Protein AF-A0A848CT21-F1 (afdb_monomer_lite)

Organism: Aneurinibacillus aneurinilyticus (NCBI:txid1391)

Radius of gyration: 20.11 Å; chains: 1; bounding box: 42×31×56 Å

Foldseek 3Di:
DPPPVVDDDDDDDDPPDPVNVVDPVPDFDWDWDQDPNDTDIGGDDDPQWDWDDDPQKIWIWGAPAVVWIFTWIQHNVRDIDTADTFHWPDWDDDPNWTKTKGFHDDDVDTDIWIWTWDDPPPDIHIDTDD

Secondary structure (DSSP, 8-state):
---GGG----PPPPTTSHHHHHHHTTPPPEEEEEETTEEEEEE-----EEEEEETTEEEEEE--GGG--EEEEE-TT--EEEEEES-EEEEEEETTEEEEEEEEEETTEEEEEEEEEEE-SS-EEEEE--

pLDDT: mean 85.35, std 12.76, range [40.06, 98.06]

Sequence (130 aa):
MPLWNDFIIAEIPNAGSSKWLQIINNSKQYCVEIKNEELVISRYHEKHSIQYEYLDLKIVGTDYGEWGGELKVIYADSTEILLKKCNVKSIFEYKGELYFLEGLEHMYLNTGCLYQLIYDGTNFSYRTCM

Structure (mmCIF, N/CA/C/O backbone):
data_AF-A0A848CT21-F1
#
_entry.id   AF-A0A848CT21-F1
#
loop_
_atom_site.group_PDB
_atom_site.id
_atom_site.type_symbol
_atom_site.label_atom_id
_atom_site.label_alt_id
_atom_site.label_comp_id
_atom_site.label_asym_id
_atom_site.label_entity_id
_atom_site.label_seq_id
_atom_site.pdbx_PDB_ins_code
_atom_site.Cartn_x
_atom_site.Cartn_y
_atom_site.Cartn_z
_atom_site.occupancy
_atom_site.B_iso_or_equiv
_atom_site.auth_seq_id
_atom_site.auth_comp_id
_atom_site.auth_asym_id
_atom_site.auth_atom_id
_atom_site.pdbx_PDB_model_num
ATOM 1 N N . MET A 1 1 ? -8.284 -5.403 -33.036 1.00 40.06 1 MET A N 1
ATOM 2 C CA . MET A 1 1 ? -6.905 -5.263 -33.559 1.00 40.06 1 MET A CA 1
ATOM 3 C C . MET A 1 1 ? -6.496 -3.794 -33.577 1.00 40.06 1 MET A C 1
ATOM 5 O O . MET A 1 1 ? -7.170 -3.027 -34.258 1.00 40.06 1 MET A O 1
ATOM 9 N N . PRO A 1 2 ? -5.444 -3.379 -32.853 1.00 44.66 2 PRO A N 1
ATOM 10 C CA . PRO A 1 2 ? -4.827 -2.079 -33.102 1.00 44.66 2 PRO A CA 1
ATOM 11 C C . PRO A 1 2 ? -4.297 -2.074 -34.539 1.00 44.66 2 PRO A C 1
ATOM 13 O O . PRO A 1 2 ? -3.680 -3.044 -34.987 1.00 44.66 2 PRO A O 1
ATOM 16 N N . LEU A 1 3 ? -4.624 -1.032 -35.297 1.00 46.34 3 LEU A N 1
ATOM 17 C CA . LEU A 1 3 ? -4.173 -0.903 -36.675 1.00 46.34 3 LEU A CA 1
ATOM 18 C C . LEU A 1 3 ? -2.675 -0.590 -36.642 1.00 46.34 3 LEU A C 1
ATOM 20 O O . LEU A 1 3 ? -2.236 0.294 -35.916 1.00 46.34 3 LEU A O 1
ATOM 24 N N . TRP A 1 4 ? -1.883 -1.275 -37.468 1.00 50.44 4 TRP A N 1
ATOM 25 C CA . TRP A 1 4 ? -0.436 -1.040 -37.613 1.00 50.44 4 TRP A CA 1
ATOM 26 C C . TRP A 1 4 ? -0.060 0.423 -37.930 1.00 50.44 4 TRP A C 1
ATOM 28 O O . TRP A 1 4 ? 1.098 0.798 -37.796 1.00 50.44 4 TRP A O 1
ATOM 38 N N . ASN A 1 5 ? -1.037 1.255 -38.300 1.00 59.06 5 ASN A N 1
ATOM 39 C CA . ASN A 1 5 ? -0.889 2.692 -38.526 1.00 59.06 5 ASN A CA 1
ATOM 40 C C . ASN A 1 5 ? -0.673 3.514 -37.241 1.00 59.06 5 ASN A C 1
ATOM 42 O O . ASN A 1 5 ? -0.327 4.688 -37.340 1.00 59.06 5 ASN A O 1
ATOM 46 N N . ASP A 1 6 ? -0.859 2.926 -36.056 1.00 62.44 6 ASP A N 1
ATOM 47 C CA . ASP A 1 6 ? -0.664 3.614 -34.771 1.00 62.44 6 ASP A CA 1
ATOM 48 C C . ASP A 1 6 ? 0.807 3.623 -34.305 1.00 62.44 6 ASP A C 1
ATOM 50 O O . ASP A 1 6 ? 1.147 4.283 -33.320 1.00 62.44 6 ASP A O 1
ATOM 54 N N . PHE A 1 7 ? 1.696 2.913 -35.011 1.00 69.25 7 PHE A N 1
ATOM 55 C CA . PHE A 1 7 ? 3.109 2.781 -34.662 1.00 69.25 7 PHE A CA 1
ATOM 56 C C . PHE A 1 7 ? 4.008 3.217 -35.820 1.00 69.25 7 PHE A C 1
ATOM 58 O O . PHE A 1 7 ? 3.763 2.896 -36.980 1.00 69.25 7 PHE A O 1
ATOM 65 N N . ILE A 1 8 ? 5.094 3.919 -35.494 1.00 70.88 8 ILE A N 1
ATOM 66 C CA . ILE A 1 8 ? 6.168 4.235 -36.440 1.00 70.88 8 ILE A CA 1
ATOM 67 C C . ILE A 1 8 ? 7.426 3.468 -36.051 1.00 70.88 8 ILE A C 1
ATOM 69 O O . ILE A 1 8 ? 7.736 3.316 -34.869 1.00 70.88 8 ILE A O 1
ATOM 73 N N . ILE A 1 9 ? 8.182 3.018 -37.048 1.00 74.38 9 ILE A N 1
ATOM 74 C CA . ILE A 1 9 ? 9.543 2.540 -36.819 1.00 74.38 9 ILE A CA 1
ATOM 75 C C . ILE A 1 9 ? 10.404 3.772 -36.536 1.00 74.38 9 ILE A C 1
ATOM 77 O O . ILE A 1 9 ? 10.471 4.687 -37.356 1.00 74.38 9 ILE A O 1
ATOM 81 N N . ALA A 1 10 ? 11.045 3.808 -35.372 1.00 74.38 10 ALA A N 1
ATOM 82 C CA . ALA A 1 10 ? 11.946 4.883 -34.979 1.00 74.38 10 ALA A CA 1
ATOM 83 C C . ALA A 1 10 ? 13.371 4.345 -34.806 1.00 74.38 10 ALA A C 1
ATOM 85 O O . ALA A 1 10 ? 13.572 3.252 -34.280 1.00 74.38 10 ALA A O 1
ATOM 86 N N . GLU A 1 11 ? 14.366 5.127 -35.226 1.00 80.69 11 GLU A N 1
ATOM 87 C CA . GLU A 1 11 ? 15.769 4.819 -34.947 1.00 80.69 11 GLU A CA 1
ATOM 88 C C . GLU A 1 11 ? 16.051 4.912 -33.444 1.00 80.69 11 GLU A C 1
ATOM 90 O O . GLU A 1 11 ? 15.710 5.909 -32.797 1.00 80.69 11 GLU A O 1
ATOM 95 N N . ILE A 1 12 ? 16.721 3.891 -32.904 1.00 79.94 12 ILE A N 1
ATOM 96 C CA . ILE A 1 12 ? 17.170 3.871 -31.510 1.00 79.94 12 ILE A CA 1
ATOM 97 C C . ILE A 1 12 ? 18.220 4.983 -31.333 1.00 79.94 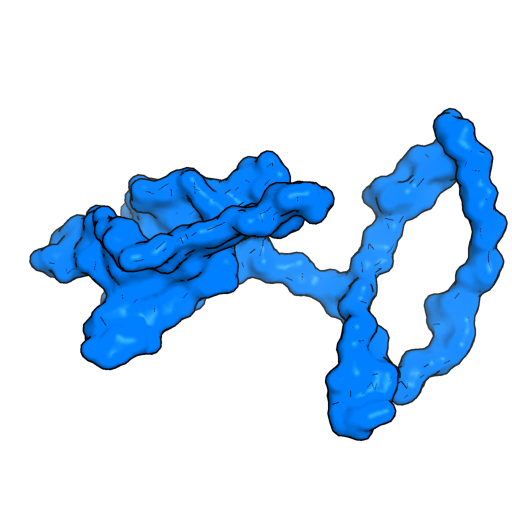12 ILE A C 1
ATOM 99 O O . ILE A 1 12 ? 19.238 4.971 -32.028 1.00 79.94 12 ILE A O 1
ATOM 103 N N . PRO A 1 13 ? 18.008 5.967 -30.439 1.00 82.50 13 PRO A N 1
ATOM 104 C CA . PRO A 1 13 ? 18.963 7.049 -30.248 1.00 82.50 13 PRO A CA 1
ATOM 105 C C . PRO A 1 13 ? 20.259 6.541 -29.604 1.00 82.50 13 PRO A C 1
ATOM 107 O O . PRO A 1 13 ? 20.235 5.678 -28.727 1.00 82.50 13 PRO A O 1
ATOM 110 N N . ASN A 1 14 ? 21.389 7.140 -29.987 1.00 84.69 14 ASN A N 1
ATOM 111 C CA . ASN A 1 14 ? 22.681 6.865 -29.355 1.00 84.69 14 ASN A CA 1
ATOM 112 C C . ASN A 1 14 ? 22.622 7.165 -27.850 1.00 84.69 14 ASN A C 1
ATOM 114 O O . ASN A 1 14 ? 22.129 8.228 -27.449 1.00 84.69 14 ASN A O 1
ATOM 118 N N . ALA A 1 15 ? 23.159 6.258 -27.031 1.00 81.88 15 ALA A N 1
ATOM 119 C CA . ALA A 1 15 ? 23.235 6.428 -25.582 1.00 81.88 15 ALA A CA 1
ATOM 120 C C . ALA A 1 15 ? 23.915 7.763 -25.215 1.00 81.88 15 ALA A C 1
ATOM 122 O O . ALA A 1 15 ? 24.920 8.143 -25.814 1.00 81.88 15 ALA A O 1
ATOM 123 N N . GLY A 1 16 ? 23.337 8.499 -24.262 1.00 80.19 16 GLY A N 1
ATOM 124 C CA . GLY A 1 16 ? 23.849 9.801 -23.814 1.00 80.19 16 GLY A CA 1
ATOM 125 C C . GLY A 1 16 ? 23.576 10.987 -24.750 1.00 80.19 16 GLY A C 1
ATOM 126 O O . GLY A 1 16 ? 23.915 12.117 -24.407 1.00 80.19 16 GLY A O 1
ATOM 127 N N . SER A 1 17 ? 22.953 10.779 -25.916 1.00 84.62 17 SER A N 1
ATOM 128 C CA . SER A 1 17 ? 22.582 11.888 -26.807 1.00 84.62 17 SER A CA 1
ATOM 129 C C . SER A 1 17 ? 21.416 12.720 -26.252 1.00 84.62 17 SER A C 1
ATOM 131 O O . SER A 1 17 ? 20.590 12.241 -25.476 1.00 84.62 17 SER A O 1
ATOM 133 N N . SER A 1 18 ? 21.278 13.967 -26.705 1.00 80.44 18 SER A N 1
ATOM 134 C CA . SER A 1 18 ? 20.123 14.813 -26.358 1.00 80.44 18 SER A CA 1
ATOM 135 C C . SER A 1 18 ? 18.783 14.174 -26.757 1.00 80.44 18 SER A C 1
ATOM 137 O O . SER A 1 18 ? 17.803 14.271 -26.022 1.00 80.44 18 SER A O 1
ATOM 139 N N . LYS A 1 19 ? 18.759 13.452 -27.885 1.00 77.38 19 LYS A N 1
ATOM 140 C CA . LYS A 1 19 ? 17.599 12.696 -28.379 1.00 77.38 19 LYS A CA 1
ATOM 141 C C . LYS A 1 19 ? 17.240 11.517 -27.461 1.00 77.38 19 LYS A C 1
ATOM 143 O O . LYS A 1 19 ? 16.062 11.242 -27.262 1.00 77.38 19 LYS A O 1
ATOM 148 N N . TRP A 1 20 ? 18.234 10.856 -26.863 1.00 73.44 20 TRP A N 1
ATOM 149 C CA . TRP A 1 20 ? 18.036 9.766 -25.896 1.00 73.44 20 TRP A CA 1
ATOM 150 C C . TRP A 1 20 ? 17.293 10.243 -24.640 1.00 73.44 20 TRP A C 1
ATOM 152 O O . TRP A 1 20 ? 16.298 9.634 -24.250 1.00 73.44 20 TRP A O 1
ATOM 162 N N . LEU A 1 21 ? 17.689 11.395 -24.086 1.00 66.12 21 LEU A N 1
ATOM 163 C CA . LEU A 1 21 ? 17.033 11.996 -22.916 1.00 66.12 21 LEU A CA 1
ATOM 164 C C . LEU A 1 21 ? 15.587 12.441 -23.195 1.00 66.12 21 LEU A C 1
ATOM 166 O O . LEU A 1 21 ? 14.733 12.349 -22.316 1.00 66.12 21 LEU A O 1
ATOM 170 N N . GLN A 1 22 ? 15.298 12.904 -24.414 1.00 67.44 22 GLN A N 1
ATOM 171 C CA . GLN A 1 22 ? 13.956 13.354 -24.801 1.00 67.44 22 GLN A CA 1
ATOM 172 C C . GLN A 1 22 ? 12.965 12.202 -25.017 1.00 67.44 22 GLN A C 1
ATOM 174 O O . GLN A 1 22 ? 11.772 12.382 -24.775 1.00 67.44 22 GLN A O 1
ATOM 179 N N . ILE A 1 23 ? 13.444 11.040 -25.478 1.00 65.25 23 ILE A N 1
ATOM 180 C CA . ILE A 1 23 ? 12.595 9.904 -25.870 1.00 65.25 23 ILE A CA 1
ATOM 181 C C . ILE A 1 23 ? 12.300 8.971 -24.689 1.00 65.25 23 ILE A C 1
ATOM 183 O O . ILE A 1 23 ? 11.160 8.538 -24.535 1.00 65.25 23 ILE A O 1
ATOM 187 N N . ILE A 1 24 ? 13.289 8.669 -23.842 1.00 58.47 24 ILE A N 1
ATOM 188 C CA . ILE A 1 24 ? 13.116 7.658 -22.783 1.00 58.47 24 ILE A CA 1
ATOM 189 C C . ILE A 1 24 ? 12.181 8.145 -21.669 1.00 58.47 24 ILE A C 1
ATOM 191 O O . ILE A 1 24 ? 11.317 7.389 -21.230 1.00 58.47 24 ILE A O 1
ATOM 195 N N . ASN A 1 25 ? 12.268 9.422 -21.287 1.00 53.09 25 ASN A N 1
ATOM 196 C CA . ASN A 1 25 ? 11.500 9.976 -20.164 1.00 53.09 25 ASN A CA 1
ATOM 197 C C . ASN A 1 25 ? 10.109 10.527 -20.533 1.00 53.09 25 ASN A C 1
ATOM 199 O O . ASN A 1 25 ? 9.399 10.995 -19.651 1.00 53.09 25 ASN A O 1
ATOM 203 N N . ASN A 1 26 ? 9.699 10.477 -21.806 1.00 55.59 26 ASN A N 1
ATOM 204 C CA . ASN A 1 26 ? 8.373 10.936 -22.267 1.00 55.59 26 ASN A CA 1
ATOM 205 C C . ASN A 1 26 ? 7.572 9.837 -22.983 1.00 55.59 26 ASN A C 1
ATOM 207 O O . ASN A 1 26 ? 6.616 10.124 -23.713 1.00 55.59 26 ASN A O 1
ATOM 211 N N . SER A 1 27 ? 7.971 8.575 -22.829 1.00 61.09 27 SER A N 1
ATOM 212 C CA . SER A 1 27 ? 7.281 7.473 -23.490 1.00 61.09 27 SER A CA 1
ATOM 213 C C . SER A 1 27 ? 5.876 7.287 -22.900 1.00 61.09 27 SER A C 1
ATOM 215 O O . SER A 1 27 ? 5.678 7.189 -21.690 1.00 61.09 27 SER A O 1
ATOM 217 N N . LYS A 1 28 ? 4.858 7.273 -23.771 1.00 68.31 28 LYS A N 1
ATOM 218 C CA . LYS A 1 28 ? 3.498 6.889 -23.377 1.00 68.31 28 LYS A CA 1
ATOM 219 C C . LYS A 1 28 ? 3.504 5.387 -23.106 1.00 68.31 28 LYS A C 1
ATOM 221 O O . LYS A 1 28 ? 3.824 4.615 -24.005 1.00 68.31 28 LYS A O 1
ATOM 226 N N . GLN A 1 29 ? 3.137 4.987 -21.894 1.00 72.69 29 GLN A N 1
ATOM 227 C CA . GLN A 1 29 ? 3.040 3.578 -21.524 1.00 72.69 29 GLN A CA 1
ATOM 228 C C . GLN A 1 29 ? 1.760 2.947 -22.104 1.00 72.69 29 GLN A C 1
ATOM 230 O O . GLN A 1 29 ? 0.702 3.585 -22.186 1.00 72.69 29 GLN A O 1
ATOM 235 N N . TYR A 1 30 ? 1.852 1.682 -22.508 1.00 78.31 30 TYR A N 1
ATOM 236 C CA . TYR A 1 30 ? 0.746 0.891 -23.044 1.00 78.31 30 TYR A CA 1
ATOM 237 C C . TYR A 1 30 ? 0.760 -0.516 -22.443 1.00 78.31 30 TYR A C 1
ATOM 239 O O . TYR A 1 30 ? 1.822 -1.074 -22.183 1.00 78.31 30 TYR A O 1
ATOM 247 N N . CYS A 1 31 ? -0.428 -1.072 -22.208 1.00 76.69 31 CYS A N 1
ATOM 248 C CA . CYS A 1 31 ? -0.613 -2.455 -21.783 1.00 76.69 31 CYS A CA 1
ATOM 249 C C . CYS A 1 31 ? -0.902 -3.322 -23.012 1.00 76.69 31 CYS A C 1
ATOM 251 O O . CYS A 1 31 ? -1.675 -2.912 -23.885 1.00 76.69 31 CYS A O 1
ATOM 253 N N . VAL A 1 32 ? -0.299 -4.509 -23.068 1.00 82.44 32 VAL A N 1
ATOM 254 C CA . VAL A 1 32 ? -0.522 -5.507 -24.117 1.00 82.44 32 VAL A CA 1
ATOM 255 C C . VAL A 1 32 ? -1.038 -6.782 -23.456 1.00 82.44 32 VAL A C 1
ATOM 257 O O . VAL A 1 32 ? -0.347 -7.375 -22.633 1.00 82.44 32 VAL A O 1
ATOM 260 N N . GLU A 1 33 ? -2.251 -7.198 -23.806 1.00 82.00 33 GLU A N 1
ATOM 261 C CA . GLU A 1 33 ? -2.940 -8.345 -23.204 1.00 82.00 33 GLU A CA 1
ATOM 262 C C . GLU A 1 33 ? -3.483 -9.277 -24.292 1.00 82.00 33 GLU A C 1
ATOM 264 O O . GLU A 1 33 ? -3.836 -8.824 -25.381 1.00 82.00 33 GLU A O 1
ATOM 269 N N . ILE A 1 34 ? -3.601 -10.573 -23.991 1.00 86.56 34 ILE A N 1
ATOM 270 C CA . ILE A 1 34 ? -4.370 -11.514 -24.815 1.00 86.56 34 ILE A CA 1
ATOM 271 C C . ILE A 1 34 ? -5.757 -11.658 -24.183 1.00 86.56 34 ILE A C 1
ATOM 273 O O . ILE A 1 34 ? -5.876 -12.142 -23.057 1.00 86.56 34 ILE A O 1
ATOM 277 N N . LYS A 1 35 ? -6.811 -11.245 -24.892 1.00 83.88 35 LYS A N 1
ATOM 278 C CA . LYS A 1 35 ? -8.212 -11.377 -24.460 1.00 83.88 35 LYS A CA 1
ATOM 279 C C . LYS A 1 35 ? -9.009 -12.069 -25.551 1.00 83.88 35 LYS A C 1
ATOM 281 O O . LYS A 1 35 ? -9.023 -11.592 -26.678 1.00 83.88 35 LYS A O 1
ATOM 286 N N . ASN A 1 36 ? -9.682 -13.169 -25.207 1.00 91.12 36 ASN A N 1
ATOM 287 C CA . ASN A 1 36 ? -10.433 -13.989 -26.167 1.00 91.12 36 ASN A CA 1
ATOM 288 C C . ASN A 1 36 ? -9.587 -14.352 -27.402 1.00 91.12 36 ASN A C 1
ATOM 290 O O . ASN A 1 36 ? -10.036 -14.181 -28.528 1.00 91.12 36 ASN A O 1
ATOM 294 N N . GLU A 1 37 ? -8.342 -14.784 -27.171 1.00 90.44 37 GLU A N 1
ATOM 295 C CA . GLU A 1 37 ? -7.361 -15.128 -28.217 1.00 90.44 37 GLU A CA 1
ATOM 296 C C . GLU A 1 37 ? -6.909 -13.957 -29.116 1.00 90.44 37 GLU A C 1
ATOM 298 O O . GLU A 1 37 ? -6.109 -14.152 -30.028 1.00 90.44 37 GLU A O 1
ATOM 303 N N . GLU A 1 38 ? -7.328 -12.720 -28.830 1.00 88.62 38 GLU A N 1
ATOM 304 C CA . GLU A 1 38 ? -6.898 -11.525 -29.557 1.00 88.62 38 GLU A CA 1
ATOM 305 C C . GLU A 1 38 ? -5.865 -10.703 -28.779 1.00 88.62 38 GLU A C 1
ATOM 307 O O . GLU A 1 38 ? -5.965 -10.528 -27.563 1.00 88.62 38 GLU A O 1
ATOM 312 N N . LEU A 1 39 ? -4.902 -10.121 -29.504 1.00 85.81 39 LEU A N 1
ATOM 313 C CA . LEU A 1 39 ? -3.974 -9.133 -28.955 1.00 85.81 39 LEU A CA 1
ATOM 314 C C . LEU A 1 39 ? -4.677 -7.776 -28.792 1.00 85.81 39 LEU A C 1
ATOM 316 O O . LEU A 1 39 ? -5.056 -7.128 -29.775 1.00 85.81 39 LEU A O 1
ATOM 320 N N . VAL A 1 40 ? -4.801 -7.321 -27.549 1.00 87.44 40 VAL A N 1
ATOM 321 C CA . VAL A 1 40 ? -5.387 -6.032 -27.179 1.00 87.44 40 VAL A CA 1
ATOM 322 C C . VAL A 1 40 ? -4.284 -5.111 -26.672 1.00 87.44 40 VAL A C 1
ATOM 324 O O . VAL A 1 40 ? -3.624 -5.410 -25.680 1.00 87.44 40 VAL A O 1
ATOM 327 N N . ILE A 1 41 ? -4.106 -3.969 -27.341 1.00 84.69 41 ILE A N 1
ATOM 328 C CA . ILE A 1 41 ? -3.235 -2.887 -26.874 1.00 84.69 41 ILE A CA 1
ATOM 329 C C . ILE A 1 41 ? -4.122 -1.774 -26.327 1.00 84.69 41 ILE A C 1
ATOM 331 O O . ILE A 1 41 ? -5.053 -1.327 -26.996 1.00 84.69 41 ILE A O 1
ATOM 335 N N . SER A 1 42 ? -3.838 -1.326 -25.111 1.00 82.31 42 SER A N 1
ATOM 336 C CA . SER A 1 42 ? -4.568 -0.245 -24.452 1.00 82.31 42 SER A CA 1
ATOM 337 C C . SER A 1 42 ? -3.604 0.741 -23.804 1.00 82.31 42 SER A C 1
ATOM 339 O O . SER A 1 42 ? -2.438 0.430 -23.557 1.00 82.31 42 SER A O 1
ATOM 341 N N . ARG A 1 43 ? -4.075 1.961 -23.538 1.00 77.81 43 ARG A N 1
ATOM 342 C CA . ARG A 1 43 ? -3.284 2.935 -22.785 1.00 77.81 43 ARG A CA 1
ATOM 343 C C . ARG A 1 43 ? -3.068 2.405 -21.372 1.00 77.81 43 ARG A C 1
ATOM 345 O O . ARG A 1 43 ? -4.035 2.043 -20.705 1.00 77.81 43 ARG A O 1
ATOM 352 N N . TYR A 1 44 ? -1.817 2.380 -20.923 1.00 75.06 44 TYR A N 1
ATOM 353 C CA . TYR A 1 44 ? -1.531 1.982 -19.555 1.00 75.06 44 TYR A CA 1
ATOM 354 C C . TYR A 1 44 ? -2.017 3.076 -18.607 1.00 75.06 44 TYR A C 1
ATOM 356 O O . TYR A 1 44 ? -1.730 4.262 -18.793 1.00 75.06 44 TYR A O 1
ATOM 364 N N . HIS A 1 45 ? -2.783 2.658 -17.609 1.00 68.00 45 HIS A N 1
ATOM 365 C CA . HIS A 1 45 ? -3.192 3.492 -16.497 1.00 68.00 45 HIS A CA 1
ATOM 366 C C . HIS A 1 45 ? -2.578 2.890 -15.249 1.00 68.00 45 HIS A C 1
ATOM 368 O O . HIS A 1 45 ? -3.023 1.847 -14.773 1.00 68.00 45 HIS A O 1
ATOM 374 N N . GLU A 1 46 ? -1.539 3.545 -14.753 1.00 67.31 46 GLU A N 1
ATOM 375 C CA . GLU A 1 46 ? -0.867 3.119 -13.541 1.00 67.31 46 GLU A CA 1
ATOM 376 C C . GLU A 1 46 ? -1.833 3.243 -12.361 1.00 67.31 46 GLU A C 1
ATOM 378 O O . GLU A 1 46 ? -2.357 4.321 -12.067 1.00 67.31 46 GLU A O 1
ATOM 383 N N . LYS A 1 47 ? -2.130 2.116 -11.714 1.00 67.69 47 LYS A N 1
ATOM 384 C CA . LYS A 1 47 ? -2.929 2.089 -10.490 1.00 67.69 47 LYS A CA 1
ATOM 385 C C . LYS A 1 47 ? -1.983 2.029 -9.305 1.00 67.69 47 LYS A C 1
ATOM 387 O O . LYS A 1 47 ? -1.682 0.956 -8.801 1.00 67.69 47 LYS A O 1
ATOM 392 N N . HIS A 1 48 ? -1.537 3.200 -8.867 1.00 80.50 48 HIS A N 1
ATOM 393 C CA . HIS A 1 48 ? -0.707 3.335 -7.670 1.00 80.50 48 HIS A CA 1
ATOM 394 C C . HIS A 1 48 ? -1.492 3.271 -6.370 1.00 80.50 48 HIS A C 1
ATOM 396 O O . HIS A 1 48 ? -0.881 3.348 -5.313 1.00 80.50 48 HIS A O 1
ATOM 402 N N . SER A 1 49 ? -2.822 3.218 -6.424 1.00 89.81 49 SER A N 1
ATOM 403 C CA . SER A 1 49 ? -3.656 3.195 -5.233 1.00 89.81 49 SER A CA 1
ATOM 404 C C . SER A 1 49 ? -4.769 2.165 -5.337 1.00 89.81 49 SER A C 1
ATOM 406 O O . SER A 1 49 ? -5.384 1.961 -6.388 1.00 89.81 49 SER A O 1
ATOM 408 N N . ILE A 1 50 ? -5.025 1.520 -4.208 1.00 91.88 50 ILE A N 1
ATOM 409 C CA . ILE A 1 50 ? -6.133 0.605 -3.981 1.00 91.88 50 ILE A CA 1
ATOM 410 C C . ILE A 1 50 ? -6.877 1.133 -2.765 1.00 91.88 50 ILE A C 1
ATOM 412 O O . ILE A 1 50 ? -6.264 1.477 -1.757 1.00 91.88 50 ILE A O 1
ATOM 416 N N . GLN A 1 51 ? -8.198 1.204 -2.867 1.00 94.31 51 GLN A N 1
ATOM 417 C CA . GLN A 1 51 ? -9.067 1.602 -1.770 1.00 94.31 51 GLN A CA 1
ATOM 418 C C . GLN A 1 51 ? -10.047 0.473 -1.482 1.00 94.31 51 GLN A C 1
ATOM 420 O O . GLN A 1 51 ? -10.642 -0.085 -2.405 1.00 94.31 51 GLN A O 1
ATOM 425 N N . TYR A 1 52 ? -10.210 0.172 -0.201 1.00 93.75 52 TYR A N 1
ATOM 426 C CA . TYR A 1 52 ? -11.184 -0.773 0.313 1.00 93.75 52 TYR A CA 1
ATOM 427 C C . TYR A 1 52 ? -12.075 -0.063 1.335 1.00 93.75 52 TYR A C 1
ATOM 429 O O . TYR A 1 52 ? -11.571 0.520 2.296 1.00 93.75 52 TYR A O 1
ATOM 437 N N . GLU A 1 53 ? -13.386 -0.077 1.103 1.00 93.81 53 GLU A N 1
ATOM 438 C CA . GLU A 1 53 ? -14.377 0.453 2.046 1.00 93.81 53 GLU A CA 1
ATOM 439 C C . GLU A 1 53 ? -14.659 -0.619 3.104 1.00 93.81 53 GLU A C 1
ATOM 441 O O . GLU A 1 53 ? -15.051 -1.735 2.764 1.00 93.81 53 GLU A O 1
ATOM 446 N N . TYR A 1 54 ? -14.449 -0.296 4.378 1.00 88.12 54 TYR A N 1
ATOM 447 C CA . TYR A 1 54 ? -14.684 -1.199 5.502 1.00 88.12 54 TYR A CA 1
ATOM 448 C C . TYR A 1 54 ? -15.473 -0.464 6.586 1.00 88.12 54 TYR A C 1
ATOM 450 O O . TYR A 1 54 ? -14.932 0.400 7.278 1.00 88.12 54 TYR A O 1
ATOM 458 N N . LEU A 1 55 ? -16.755 -0.811 6.741 1.00 88.12 55 LEU A N 1
ATOM 459 C CA . LEU A 1 55 ? -17.712 -0.043 7.551 1.00 88.12 55 LEU A CA 1
ATOM 460 C C . LEU A 1 55 ? -17.770 1.424 7.067 1.00 88.12 55 LEU A C 1
ATOM 462 O O . LEU A 1 55 ? -17.968 1.651 5.877 1.00 88.12 55 LEU A O 1
ATOM 466 N N . ASP A 1 56 ? -17.564 2.394 7.962 1.00 89.44 56 ASP A N 1
ATOM 467 C CA . ASP A 1 56 ? -17.482 3.832 7.649 1.00 89.44 56 ASP A CA 1
ATOM 468 C C . ASP A 1 56 ? -16.025 4.317 7.467 1.00 89.44 56 ASP A C 1
ATOM 470 O O . ASP A 1 56 ? -15.729 5.510 7.579 1.00 89.44 56 ASP A O 1
ATOM 474 N N . LEU A 1 57 ? -15.089 3.389 7.244 1.00 92.19 57 LEU A N 1
A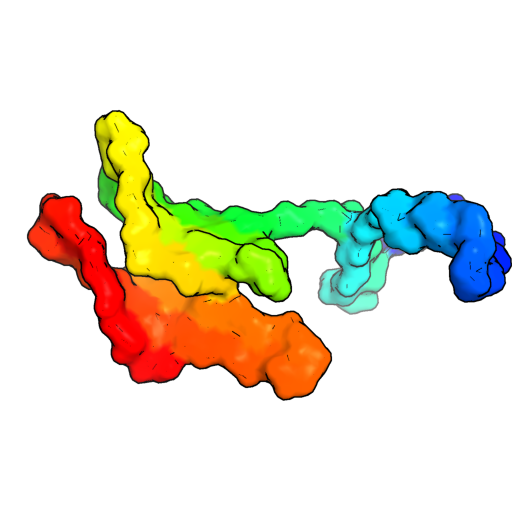TOM 475 C CA . LEU A 1 57 ? -13.650 3.641 7.154 1.00 92.19 57 LEU A CA 1
ATOM 476 C C . LEU A 1 57 ? -13.138 3.286 5.758 1.00 92.19 57 LEU A C 1
ATOM 478 O O . LEU A 1 57 ? -13.620 2.354 5.114 1.00 92.19 57 LEU A O 1
ATOM 482 N N . LYS A 1 58 ? -12.092 3.985 5.314 1.00 95.75 58 LYS A N 1
ATOM 483 C CA . LYS A 1 58 ? -11.388 3.677 4.064 1.00 95.75 58 LYS A CA 1
ATOM 484 C C . LYS A 1 58 ? -10.001 3.169 4.358 1.00 95.75 58 LYS A C 1
ATOM 486 O O . LYS A 1 58 ? -9.232 3.823 5.053 1.00 95.75 58 LYS A O 1
ATOM 491 N N . ILE A 1 59 ? -9.648 2.048 3.757 1.00 96.75 59 ILE A N 1
ATOM 492 C CA . ILE A 1 59 ? -8.307 1.487 3.839 1.00 96.75 59 ILE A CA 1
ATOM 493 C C . ILE A 1 59 ? -7.662 1.710 2.484 1.00 96.75 59 ILE A C 1
ATOM 495 O O . ILE A 1 59 ? -8.141 1.212 1.467 1.00 96.75 59 ILE A O 1
ATOM 499 N N . VAL A 1 60 ? -6.609 2.519 2.468 1.00 97.31 60 VAL A N 1
ATOM 500 C CA . VAL A 1 60 ? -5.942 2.961 1.248 1.00 97.31 60 VAL A CA 1
ATOM 501 C C . VAL A 1 60 ? -4.530 2.404 1.241 1.00 97.31 60 VAL A C 1
ATOM 503 O O . VAL A 1 60 ? -3.734 2.688 2.132 1.00 97.31 60 VAL A O 1
ATOM 506 N N . GLY A 1 61 ? -4.234 1.597 0.232 1.00 97.00 61 GLY A N 1
ATOM 507 C CA . GLY A 1 61 ? -2.900 1.104 -0.064 1.00 97.00 61 GLY A CA 1
ATOM 508 C C . GLY A 1 61 ? -2.322 1.829 -1.269 1.00 97.00 61 GLY A C 1
ATOM 509 O O . GLY A 1 61 ? -3.050 2.073 -2.231 1.00 97.00 61 GLY A O 1
ATOM 510 N N . THR A 1 62 ? -1.032 2.151 -1.237 1.00 96.38 62 THR A N 1
ATOM 511 C CA . THR A 1 62 ? -0.297 2.660 -2.396 1.00 96.38 62 THR A CA 1
ATOM 512 C C . THR A 1 62 ? 0.915 1.808 -2.746 1.00 96.38 62 THR A C 1
ATOM 514 O O . THR A 1 62 ? 1.456 1.085 -1.907 1.00 96.38 62 THR A O 1
ATOM 517 N N . ASP A 1 63 ? 1.323 1.886 -4.008 1.00 93.69 63 ASP A N 1
ATOM 518 C CA . ASP A 1 63 ? 2.462 1.162 -4.566 1.00 93.69 63 ASP A CA 1
ATOM 519 C C . ASP A 1 63 ? 3.198 2.049 -5.576 1.00 93.69 63 ASP A C 1
ATOM 521 O O . ASP A 1 63 ? 2.709 2.298 -6.683 1.00 93.69 63 ASP A O 1
ATOM 525 N N . TYR A 1 64 ? 4.375 2.534 -5.183 1.00 90.62 64 TYR A N 1
ATOM 526 C CA . TYR A 1 64 ? 5.294 3.292 -6.034 1.00 90.62 64 TYR A CA 1
ATOM 527 C C . TYR A 1 64 ? 6.574 2.495 -6.330 1.00 90.62 64 TYR A C 1
ATOM 529 O O . TYR A 1 64 ? 7.616 3.074 -6.650 1.00 90.62 64 TYR A O 1
ATOM 537 N N . GLY A 1 65 ? 6.521 1.160 -6.232 1.00 86.62 65 GLY A N 1
ATOM 538 C CA . GLY A 1 65 ? 7.635 0.280 -6.579 1.00 86.62 65 GLY A CA 1
ATOM 539 C C . GLY A 1 65 ? 8.880 0.552 -5.733 1.00 86.62 65 GLY A C 1
ATOM 540 O O . GLY A 1 65 ? 8.841 0.480 -4.505 1.00 86.62 65 GLY A O 1
ATOM 541 N N . GLU A 1 66 ? 10.006 0.863 -6.376 1.00 85.44 66 GLU A N 1
ATOM 542 C CA . GLU A 1 66 ? 11.275 1.145 -5.683 1.00 85.44 66 GLU A CA 1
ATOM 543 C C . GLU A 1 66 ? 11.215 2.368 -4.754 1.00 85.44 66 GLU A C 1
ATOM 545 O O . GLU A 1 66 ? 12.032 2.501 -3.844 1.00 85.44 66 GLU A O 1
ATOM 550 N N . TRP A 1 67 ? 10.226 3.243 -4.945 1.00 87.62 67 TRP A N 1
ATOM 551 C CA . TRP A 1 67 ? 10.017 4.436 -4.123 1.00 87.62 67 TRP A CA 1
ATOM 552 C C . TRP A 1 67 ? 9.140 4.164 -2.892 1.00 87.62 67 TRP A C 1
ATOM 554 O O . TRP A 1 67 ? 8.913 5.062 -2.078 1.00 87.62 67 TRP A O 1
ATOM 564 N N . GLY A 1 68 ? 8.697 2.914 -2.725 1.00 89.31 68 GLY A N 1
ATOM 565 C CA . GLY A 1 68 ? 7.887 2.452 -1.609 1.00 89.31 68 GLY A CA 1
ATOM 566 C C . GLY A 1 68 ? 6.408 2.782 -1.770 1.00 89.31 68 GLY A C 1
ATOM 567 O O . GLY A 1 68 ? 5.912 3.047 -2.855 1.00 89.31 68 GLY A O 1
ATOM 568 N N . GLY A 1 69 ? 5.686 2.752 -0.664 1.00 94.19 69 GLY A N 1
ATOM 569 C CA . GLY A 1 69 ? 4.247 2.956 -0.631 1.00 94.19 69 GLY A CA 1
ATOM 570 C C . GLY A 1 69 ? 3.777 3.020 0.809 1.00 94.19 69 GLY A C 1
ATOM 571 O O . GLY A 1 69 ? 4.580 2.979 1.751 1.00 94.19 69 GLY A O 1
ATOM 572 N N . GLU A 1 70 ? 2.472 3.099 0.989 1.00 97.38 70 GLU A N 1
ATOM 573 C CA . GLU A 1 70 ? 1.860 3.160 2.304 1.00 97.38 70 GLU A CA 1
ATOM 574 C C . GLU A 1 70 ? 0.526 2.432 2.355 1.00 97.38 70 GLU A C 1
ATOM 576 O O . GLU A 1 70 ? -0.268 2.478 1.420 1.00 97.38 70 GLU A O 1
ATOM 581 N N . LEU A 1 71 ? 0.272 1.801 3.497 1.00 97.81 71 LEU A N 1
ATOM 582 C CA . LEU A 1 71 ? -1.050 1.389 3.928 1.00 97.81 71 LEU A CA 1
ATOM 583 C C . LEU A 1 71 ? -1.532 2.368 4.996 1.00 97.81 71 LEU A C 1
ATOM 585 O O . LEU A 1 71 ? -0.900 2.501 6.050 1.00 97.81 71 LEU A O 1
ATOM 589 N N . LYS A 1 72 ? -2.666 3.017 4.745 1.00 97.50 72 LYS A N 1
ATOM 590 C CA . LYS A 1 72 ? -3.299 3.957 5.667 1.00 97.50 72 LYS A CA 1
ATOM 591 C C . LYS A 1 72 ? -4.785 3.684 5.837 1.00 97.50 72 LYS A C 1
ATOM 593 O O . LYS A 1 72 ? -5.422 3.074 4.980 1.00 97.50 72 LYS A O 1
ATOM 598 N N . VAL A 1 73 ? -5.328 4.175 6.941 1.00 96.62 73 VAL A N 1
ATOM 599 C CA . VAL A 1 73 ? -6.761 4.176 7.233 1.00 96.62 73 VAL A CA 1
ATOM 600 C C . VAL A 1 73 ? -7.232 5.616 7.298 1.00 96.62 73 VAL A C 1
ATOM 602 O O . VAL A 1 73 ? -6.593 6.443 7.942 1.00 96.62 73 VAL A O 1
ATOM 605 N N . ILE A 1 74 ? -8.343 5.905 6.635 1.00 95.81 74 ILE A N 1
ATOM 606 C CA . ILE A 1 74 ? -9.026 7.191 6.672 1.00 95.81 74 ILE A CA 1
ATOM 607 C C . ILE A 1 74 ? -10.354 6.973 7.390 1.00 95.81 74 ILE A C 1
ATOM 609 O O . ILE A 1 74 ? -11.183 6.171 6.953 1.00 95.81 74 ILE A O 1
ATOM 613 N N . TYR A 1 75 ? -10.533 7.671 8.504 1.00 92.62 75 TYR A N 1
ATOM 614 C CA . TYR A 1 75 ? -11.741 7.626 9.316 1.00 92.62 75 TYR A CA 1
ATOM 615 C C . TYR A 1 75 ? -12.824 8.545 8.739 1.00 92.62 75 TYR A C 1
ATOM 617 O O . TYR A 1 75 ? -12.555 9.400 7.893 1.00 92.62 75 TYR A O 1
ATOM 625 N N . ALA A 1 76 ? -14.065 8.384 9.203 1.00 90.62 76 ALA A N 1
ATOM 626 C CA . ALA A 1 76 ? -15.208 9.169 8.731 1.00 90.62 76 ALA A CA 1
ATOM 627 C C . ALA A 1 76 ? -15.034 10.691 8.930 1.00 90.62 76 ALA A C 1
ATOM 629 O O . ALA A 1 76 ? -15.545 11.486 8.143 1.00 90.62 76 ALA A O 1
ATOM 630 N N . ASP A 1 77 ? -14.276 11.105 9.948 1.00 92.81 77 ASP A N 1
ATOM 631 C CA . ASP A 1 77 ? -13.911 12.502 10.224 1.00 92.81 77 ASP A CA 1
ATOM 632 C C . ASP A 1 77 ? -12.726 13.007 9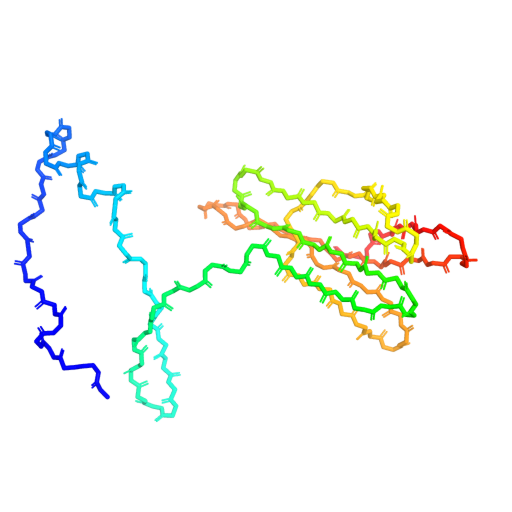.374 1.00 92.81 77 ASP A C 1
ATOM 634 O O . ASP A 1 77 ? -12.244 14.118 9.576 1.00 92.81 77 ASP A O 1
ATOM 638 N N . SER A 1 78 ? -12.282 12.212 8.395 1.00 92.44 78 SER A N 1
ATOM 639 C CA . SER A 1 78 ? -11.100 12.439 7.552 1.00 92.44 78 SER A CA 1
ATOM 640 C C . SER A 1 78 ? -9.754 12.354 8.278 1.00 92.44 78 SER A C 1
ATOM 642 O O . SER A 1 78 ? -8.731 12.703 7.690 1.00 92.44 78 SER A O 1
ATOM 644 N N . THR A 1 79 ? -9.713 11.863 9.520 1.00 94.00 79 THR A N 1
ATOM 645 C CA . THR A 1 79 ? -8.447 11.545 10.189 1.00 94.00 79 THR A CA 1
ATOM 646 C C . THR A 1 79 ? -7.730 10.431 9.424 1.00 94.00 79 THR A C 1
ATOM 648 O O . THR A 1 79 ? -8.311 9.378 9.165 1.00 94.00 79 THR A O 1
ATOM 651 N N . GLU A 1 80 ? -6.457 10.645 9.076 1.00 95.81 80 GLU A N 1
ATOM 652 C CA . GLU A 1 80 ? -5.615 9.644 8.413 1.00 95.81 80 GLU A CA 1
ATOM 653 C C . GLU A 1 80 ? -4.603 9.040 9.393 1.00 95.81 80 GLU A C 1
ATOM 655 O O . GLU A 1 80 ? -3.854 9.759 10.056 1.00 95.81 80 GLU A O 1
ATOM 660 N N . ILE A 1 81 ? -4.542 7.709 9.448 1.00 95.94 81 ILE A N 1
ATOM 661 C CA . ILE A 1 81 ? -3.561 6.963 10.240 1.00 95.94 81 ILE A CA 1
ATOM 662 C C . ILE A 1 81 ? -2.735 6.076 9.312 1.00 95.94 81 ILE A C 1
ATOM 664 O O . ILE A 1 81 ? -3.260 5.173 8.660 1.00 95.94 81 ILE A O 1
ATOM 668 N N . LEU A 1 82 ? -1.421 6.309 9.282 1.00 97.12 82 LEU A N 1
ATOM 669 C CA . LEU A 1 82 ? -0.463 5.433 8.612 1.00 97.12 82 LEU A CA 1
ATOM 670 C C . LEU A 1 82 ? -0.280 4.150 9.432 1.00 97.12 82 LEU A C 1
ATOM 672 O O . LEU A 1 82 ? 0.172 4.206 10.574 1.00 97.12 82 LEU A O 1
ATOM 676 N N . LEU A 1 83 ? -0.567 2.995 8.833 1.00 96.56 83 LEU A N 1
ATOM 677 C CA . LEU A 1 83 ? -0.342 1.694 9.465 1.00 96.56 83 LEU A CA 1
ATOM 678 C C . LEU A 1 83 ? 1.054 1.155 9.160 1.00 96.56 83 LEU A C 1
ATOM 680 O O . LEU A 1 83 ? 1.751 0.669 10.051 1.00 96.56 83 LEU A O 1
ATOM 684 N N . LYS A 1 84 ? 1.474 1.221 7.893 1.00 96.88 84 LYS A N 1
ATOM 685 C CA . LYS A 1 84 ? 2.744 0.637 7.449 1.00 96.88 84 LYS A CA 1
ATOM 686 C C . LYS A 1 84 ? 3.249 1.308 6.178 1.00 96.88 84 LYS A C 1
ATOM 688 O O . LYS A 1 84 ? 2.468 1.624 5.288 1.00 96.88 84 LYS A O 1
ATOM 693 N N . LYS A 1 85 ? 4.569 1.489 6.083 1.00 96.81 85 LYS A N 1
ATOM 694 C CA . LYS A 1 85 ? 5.244 1.833 4.824 1.00 96.81 85 LYS A CA 1
ATOM 695 C C . LYS A 1 85 ? 5.558 0.545 4.066 1.00 96.81 85 LYS A C 1
ATOM 697 O O . LYS A 1 85 ? 6.348 -0.265 4.553 1.00 96.81 85 LYS A O 1
ATOM 702 N N . CYS A 1 86 ? 4.903 0.341 2.931 1.00 94.88 86 CYS A N 1
ATOM 703 C CA . CYS A 1 86 ? 5.014 -0.846 2.084 1.00 94.88 86 CYS A CA 1
ATOM 704 C C . CYS A 1 86 ? 4.298 -0.630 0.747 1.00 94.88 86 CYS A C 1
ATOM 706 O O . CYS A 1 86 ? 3.333 0.124 0.685 1.00 94.88 86 CYS A O 1
ATOM 708 N N . ASN A 1 87 ? 4.705 -1.360 -0.289 1.00 95.25 87 ASN A N 1
ATOM 709 C CA . ASN A 1 87 ? 3.962 -1.431 -1.548 1.00 95.25 87 ASN A CA 1
ATOM 710 C C . ASN A 1 87 ? 2.768 -2.372 -1.402 1.00 95.25 87 ASN A C 1
ATOM 712 O O . ASN A 1 87 ? 2.945 -3.592 -1.359 1.00 95.25 87 ASN A O 1
ATOM 716 N N . VAL A 1 88 ? 1.564 -1.814 -1.317 1.00 96.12 88 VAL A N 1
ATOM 717 C CA . VAL A 1 88 ? 0.334 -2.595 -1.152 1.00 96.12 88 VAL A CA 1
ATOM 718 C C . VAL A 1 88 ? -0.152 -3.088 -2.512 1.00 96.12 88 VAL A C 1
ATOM 720 O O . VAL A 1 88 ? -0.614 -2.310 -3.341 1.00 96.12 88 VAL A O 1
ATOM 723 N N . LYS A 1 89 ? -0.084 -4.402 -2.728 1.00 92.81 89 LYS A N 1
ATOM 724 C CA . LYS A 1 89 ? -0.491 -5.065 -3.976 1.00 92.81 89 LYS A CA 1
ATOM 725 C C . LYS A 1 89 ? -1.977 -5.403 -4.014 1.00 92.81 89 LYS A C 1
ATOM 727 O O . LYS A 1 89 ? -2.566 -5.468 -5.089 1.00 92.81 89 LYS A O 1
ATOM 732 N N . SER A 1 90 ? -2.585 -5.662 -2.857 1.00 93.56 90 SER A N 1
ATOM 733 C CA . SER A 1 90 ? -4.011 -5.978 -2.749 1.00 93.56 90 SER A CA 1
ATOM 734 C C . SER A 1 90 ? -4.521 -5.780 -1.324 1.00 93.56 90 SER A C 1
ATOM 736 O O . SER A 1 90 ? -3.757 -5.934 -0.374 1.00 93.56 90 SER A O 1
ATOM 738 N N . ILE A 1 91 ? -5.814 -5.484 -1.193 1.00 95.62 91 ILE A N 1
ATOM 739 C CA . ILE A 1 91 ? -6.577 -5.478 0.060 1.00 95.62 91 ILE A CA 1
ATOM 740 C C . ILE A 1 91 ? -7.857 -6.270 -0.216 1.00 95.62 91 ILE A C 1
ATOM 742 O O . ILE A 1 91 ? -8.529 -6.003 -1.216 1.00 95.62 91 ILE A O 1
ATOM 746 N N . PHE A 1 92 ? -8.173 -7.262 0.613 1.00 93.69 92 PHE A N 1
ATOM 747 C CA . PHE A 1 92 ? -9.299 -8.163 0.370 1.00 93.69 92 PHE A CA 1
ATOM 748 C C . PHE A 1 92 ? -9.816 -8.815 1.652 1.00 93.69 92 PHE A C 1
ATOM 750 O O . PHE A 1 92 ? -9.078 -8.989 2.621 1.00 93.69 92 PHE A O 1
ATOM 757 N N . GLU A 1 93 ? -11.077 -9.239 1.627 1.00 93.00 93 GLU A N 1
ATOM 758 C CA . GLU A 1 93 ? -11.666 -10.068 2.676 1.00 93.00 93 GLU A CA 1
ATOM 759 C C . GLU A 1 93 ? -11.600 -11.555 2.323 1.00 93.00 93 GLU A C 1
ATOM 761 O O . GLU A 1 93 ? -11.853 -11.970 1.189 1.00 93.00 93 GLU A O 1
ATOM 766 N N . TYR A 1 94 ? -11.304 -12.380 3.323 1.00 89.88 94 TYR A N 1
ATOM 767 C CA . TYR A 1 94 ? -11.368 -13.830 3.221 1.00 89.88 94 TYR A CA 1
ATOM 768 C C . TYR A 1 94 ? -11.916 -14.421 4.516 1.00 89.88 94 TYR A C 1
ATOM 770 O O . TYR A 1 94 ? -11.367 -14.217 5.593 1.00 89.88 94 TYR A O 1
ATOM 778 N N . LYS A 1 95 ? -13.017 -15.176 4.409 1.00 93.12 95 LYS A N 1
ATOM 779 C CA . LYS A 1 95 ? -13.724 -15.783 5.555 1.00 93.12 95 LYS A CA 1
ATOM 780 C C . LYS A 1 95 ? -14.120 -14.774 6.648 1.00 93.12 95 LYS A C 1
ATOM 782 O O . LYS A 1 95 ? -14.115 -15.118 7.824 1.00 93.12 95 LYS A O 1
ATOM 787 N N . GLY A 1 96 ? -14.493 -13.558 6.244 1.00 90.44 96 GLY A N 1
ATOM 788 C CA . GLY A 1 96 ? -14.917 -12.486 7.152 1.00 90.44 96 GLY A CA 1
ATOM 789 C C . GLY A 1 96 ? -13.770 -11.729 7.822 1.00 90.44 96 GLY A C 1
ATOM 790 O O . GLY A 1 96 ? -14.025 -10.834 8.616 1.00 90.44 96 GLY A O 1
ATOM 791 N N . GLU A 1 97 ? -12.524 -12.065 7.495 1.00 93.88 97 GLU A N 1
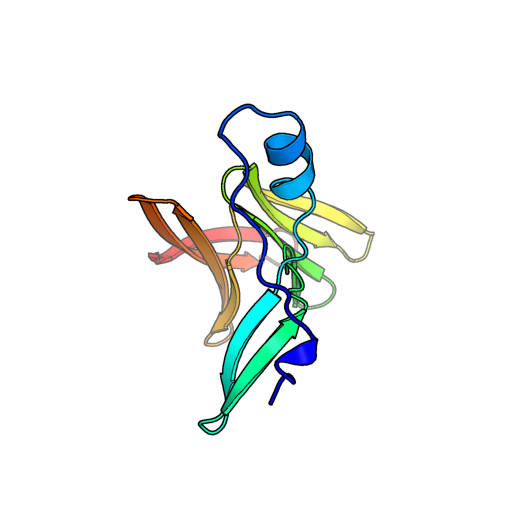ATOM 792 C CA . GLU A 1 97 ? -11.333 -11.390 8.000 1.00 93.88 97 GLU A CA 1
ATOM 793 C C . GLU A 1 97 ? -10.696 -10.561 6.885 1.00 93.88 97 GLU A C 1
ATOM 795 O O . GLU A 1 97 ? -10.711 -10.958 5.716 1.00 93.88 97 GLU A O 1
ATOM 800 N N . LEU A 1 98 ? -10.120 -9.417 7.247 1.00 95.56 98 LEU A N 1
ATOM 801 C CA . LEU A 1 98 ? -9.517 -8.493 6.297 1.00 95.56 98 LEU A CA 1
ATOM 802 C C . LEU A 1 98 ? -8.007 -8.729 6.168 1.00 95.56 98 LEU A C 1
ATOM 804 O O . LEU A 1 98 ? -7.301 -8.894 7.163 1.00 95.56 98 LEU A O 1
ATOM 808 N N . TYR A 1 99 ? -7.498 -8.684 4.940 1.00 96.06 99 TYR A N 1
ATOM 809 C CA . TYR A 1 99 ? -6.094 -8.916 4.621 1.00 96.06 99 TYR A CA 1
ATOM 810 C C . TYR A 1 99 ? -5.542 -7.870 3.658 1.00 96.06 99 TYR A C 1
ATOM 812 O O . TYR A 1 99 ? -6.277 -7.280 2.864 1.00 96.06 99 TYR A O 1
ATOM 820 N N . PHE A 1 100 ? -4.221 -7.693 3.684 1.00 96.62 100 PHE A N 1
ATOM 821 C CA . PHE A 1 100 ? -3.495 -7.026 2.609 1.00 96.62 100 PHE A CA 1
ATOM 822 C C . PHE A 1 100 ? -2.230 -7.794 2.232 1.00 96.62 100 PHE A C 1
ATOM 824 O O . PHE A 1 100 ? -1.604 -8.457 3.063 1.00 96.62 100 PHE A O 1
ATOM 831 N N . LEU A 1 101 ? -1.865 -7.692 0.957 1.00 96.00 101 LEU A N 1
ATOM 832 C CA . LEU A 1 101 ? -0.639 -8.248 0.403 1.00 96.00 101 LEU A CA 1
ATOM 833 C C . LEU A 1 101 ? 0.344 -7.109 0.149 1.00 96.00 101 LEU A C 1
ATOM 835 O O . LEU A 1 101 ? 0.005 -6.161 -0.564 1.00 96.00 101 LEU A O 1
ATOM 839 N N . GLU A 1 102 ? 1.556 -7.214 0.686 1.00 94.88 102 GLU A N 1
ATOM 840 C CA . GLU A 1 102 ? 2.672 -6.376 0.250 1.00 94.88 102 GLU A CA 1
ATOM 841 C C . GLU A 1 102 ? 3.556 -7.125 -0.744 1.00 94.88 102 GLU A C 1
ATOM 843 O O . GLU A 1 102 ? 3.677 -8.350 -0.679 1.00 94.88 102 GLU A O 1
ATOM 848 N N . GLY A 1 103 ? 4.213 -6.391 -1.640 1.00 92.31 103 GLY A N 1
ATOM 849 C CA . GLY A 1 103 ? 5.197 -7.000 -2.522 1.00 92.31 103 GLY A CA 1
ATOM 850 C C . GLY A 1 103 ? 6.099 -6.006 -3.233 1.00 92.31 103 GLY A C 1
ATOM 851 O O . GLY A 1 103 ? 5.709 -4.881 -3.529 1.00 92.31 103 GLY A O 1
ATOM 852 N N . LEU A 1 104 ? 7.308 -6.445 -3.552 1.00 89.69 104 LEU A N 1
ATOM 853 C CA . LEU A 1 104 ? 8.223 -5.746 -4.441 1.00 89.69 104 LEU A CA 1
ATOM 854 C C . LEU A 1 104 ? 8.833 -6.767 -5.395 1.00 89.69 104 LEU A C 1
ATOM 856 O O . LEU A 1 104 ? 9.438 -7.750 -4.964 1.00 89.69 104 LEU A O 1
ATOM 860 N N . GLU A 1 105 ? 8.659 -6.505 -6.685 1.00 80.94 105 GLU A N 1
ATOM 861 C CA . GLU A 1 105 ? 9.300 -7.250 -7.758 1.00 80.94 105 GLU A CA 1
ATOM 862 C C . GLU A 1 105 ? 10.204 -6.285 -8.522 1.00 80.94 105 GLU A C 1
ATOM 864 O O . GLU A 1 105 ? 9.726 -5.374 -9.199 1.00 80.94 105 GLU A O 1
ATOM 869 N N . HIS A 1 106 ? 11.516 -6.441 -8.352 1.00 79.62 106 HIS A N 1
ATOM 870 C CA . HIS A 1 106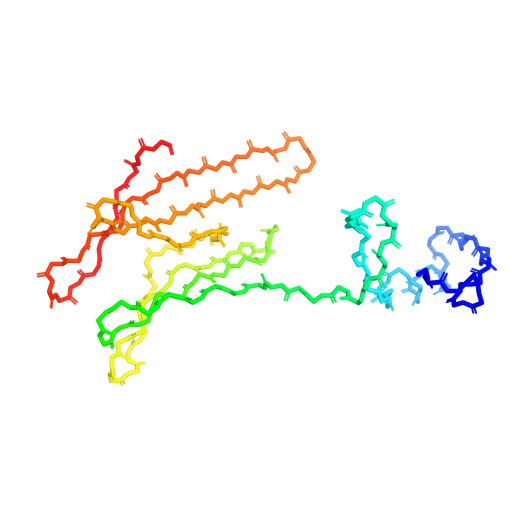 ? 12.509 -5.636 -9.050 1.00 79.62 106 HIS A CA 1
ATOM 871 C C . HIS A 1 106 ? 13.783 -6.443 -9.326 1.00 79.62 106 HIS A C 1
ATOM 873 O O . HIS A 1 106 ? 14.518 -6.829 -8.414 1.00 79.62 106 HIS A O 1
ATOM 879 N N . MET A 1 107 ? 14.062 -6.676 -10.611 1.00 82.50 107 MET A N 1
ATOM 880 C CA . MET A 1 107 ? 15.182 -7.492 -11.095 1.00 82.50 107 MET A CA 1
ATOM 881 C C . MET A 1 107 ? 15.231 -8.888 -10.449 1.00 82.50 107 MET A C 1
ATOM 883 O O . MET A 1 107 ? 14.446 -9.758 -10.803 1.00 82.50 107 MET A O 1
ATOM 887 N N . TYR A 1 108 ? 16.177 -9.118 -9.535 1.00 76.88 108 TYR A N 1
ATOM 888 C CA . TYR A 1 108 ? 16.368 -10.394 -8.843 1.00 76.88 108 TYR A CA 1
ATOM 889 C C . TYR A 1 108 ? 15.584 -10.478 -7.524 1.00 76.88 108 TYR A C 1
ATOM 891 O O . TYR A 1 108 ? 15.551 -11.538 -6.900 1.00 76.88 108 TYR A O 1
ATOM 899 N N . LEU A 1 109 ? 14.988 -9.369 -7.076 1.00 74.81 109 LEU A N 1
ATOM 900 C CA . LEU A 1 109 ? 14.193 -9.302 -5.859 1.00 74.81 109 LEU A CA 1
ATOM 901 C C . LEU A 1 109 ? 12.736 -9.616 -6.196 1.00 74.81 109 LEU A C 1
ATOM 903 O O . LEU A 1 109 ? 12.093 -8.868 -6.928 1.00 74.81 109 LEU A O 1
ATOM 907 N N . ASN A 1 110 ? 12.219 -10.703 -5.633 1.00 84.25 110 ASN A N 1
ATOM 908 C CA . ASN A 1 110 ? 10.798 -11.022 -5.628 1.00 84.25 110 ASN A CA 1
ATOM 909 C C . ASN A 1 110 ? 10.427 -11.392 -4.193 1.00 84.25 110 ASN A C 1
ATOM 911 O O . ASN A 1 110 ? 10.735 -12.484 -3.712 1.00 84.25 110 ASN A O 1
ATOM 915 N N . THR A 1 111 ? 9.867 -10.425 -3.478 1.00 88.94 111 THR A N 1
ATOM 916 C CA . THR A 1 111 ? 9.495 -10.580 -2.071 1.00 88.94 111 THR A CA 1
ATOM 917 C C . THR A 1 111 ? 8.091 -10.069 -1.857 1.00 88.94 111 THR A C 1
ATOM 919 O O . THR A 1 111 ? 7.702 -9.058 -2.441 1.00 88.94 111 THR A O 1
ATOM 922 N N . GLY A 1 112 ? 7.360 -10.720 -0.965 1.00 92.94 112 GLY A N 1
ATOM 923 C CA . GLY A 1 112 ? 6.051 -10.276 -0.530 1.00 92.94 112 GLY A CA 1
ATOM 924 C C . GLY A 1 112 ? 5.683 -10.923 0.789 1.00 92.94 112 GLY A C 1
ATOM 925 O O . GLY A 1 112 ? 6.318 -11.888 1.214 1.00 92.94 112 GLY A O 1
ATOM 926 N N . CYS A 1 113 ? 4.679 -10.353 1.438 1.00 96.00 113 CYS A N 1
ATOM 927 C CA . CYS A 1 113 ? 4.188 -10.830 2.717 1.00 96.00 113 CYS A CA 1
ATOM 928 C C . CYS A 1 113 ? 2.677 -10.602 2.786 1.00 96.00 113 CYS A C 1
ATOM 930 O O . CYS A 1 113 ? 2.156 -9.582 2.322 1.00 96.00 113 CYS A O 1
ATOM 932 N N . LEU A 1 114 ? 1.968 -11.583 3.332 1.00 97.25 114 LEU A N 1
ATOM 933 C CA . LEU A 1 114 ? 0.544 -11.506 3.610 1.00 97.25 114 LEU A CA 1
ATOM 934 C C . LEU A 1 114 ? 0.343 -11.091 5.063 1.00 97.25 114 LEU A C 1
ATOM 936 O O . LEU A 1 114 ? 0.907 -11.691 5.981 1.00 97.25 114 LEU A O 1
ATOM 940 N N . TYR A 1 115 ? -0.545 -10.128 5.273 1.00 98.06 115 TYR A N 1
ATOM 941 C CA . TYR A 1 115 ? -0.914 -9.647 6.594 1.00 98.06 115 TYR A CA 1
ATOM 942 C C . TYR A 1 115 ? -2.420 -9.702 6.793 1.00 98.06 115 TYR A C 1
ATOM 944 O O . TYR A 1 115 ? -3.187 -9.410 5.875 1.00 98.06 115 TYR A O 1
ATOM 952 N N . GLN A 1 116 ? -2.837 -10.002 8.019 1.00 97.69 116 GLN A N 1
ATOM 953 C CA . GLN A 1 116 ? -4.209 -9.786 8.464 1.00 97.69 116 GLN A CA 1
ATOM 954 C C . GLN A 1 116 ? -4.312 -8.412 9.123 1.00 97.69 116 GLN A C 1
ATOM 956 O O . GLN A 1 116 ? -3.501 -8.094 9.997 1.00 97.69 116 GLN A O 1
ATOM 961 N N . LEU A 1 117 ? -5.321 -7.637 8.732 1.00 96.62 117 LEU A N 1
ATOM 962 C CA . LEU A 1 117 ? -5.736 -6.412 9.406 1.00 96.62 117 LEU A CA 1
ATOM 963 C C . LEU A 1 117 ? -6.754 -6.749 10.488 1.00 96.62 117 LEU A C 1
ATOM 965 O O . LEU A 1 117 ? -7.716 -7.473 10.251 1.00 96.62 117 LEU A O 1
ATOM 969 N N . ILE A 1 118 ? -6.530 -6.211 11.680 1.00 96.31 118 ILE A N 1
ATOM 970 C CA . ILE A 1 118 ? -7.362 -6.447 12.854 1.00 96.31 118 ILE A CA 1
ATOM 971 C C . ILE A 1 118 ? -7.889 -5.096 13.315 1.00 96.31 118 ILE A C 1
ATOM 973 O O . ILE A 1 118 ? -7.102 -4.206 13.643 1.00 96.31 118 ILE A O 1
ATOM 977 N N . TYR A 1 119 ? -9.212 -4.966 13.347 1.00 93.62 119 TYR A N 1
ATOM 978 C CA . TYR A 1 119 ? -9.907 -3.786 13.844 1.00 93.62 119 TYR A CA 1
ATOM 979 C C . TYR A 1 119 ? -10.586 -4.106 15.174 1.00 93.62 119 TYR A C 1
ATOM 981 O O . TYR A 1 119 ? -11.385 -5.037 15.251 1.00 93.62 119 TYR A O 1
ATOM 989 N N . ASP A 1 120 ? -10.280 -3.337 16.219 1.00 92.75 120 ASP A N 1
ATOM 990 C CA . ASP A 1 120 ? -10.846 -3.532 17.564 1.00 92.75 120 ASP A CA 1
ATOM 991 C C . ASP A 1 120 ? -12.107 -2.684 17.836 1.00 92.75 120 ASP A C 1
ATOM 993 O O . ASP A 1 120 ? -12.630 -2.682 18.949 1.00 92.75 120 ASP A O 1
ATOM 997 N N . GLY A 1 121 ? -12.600 -1.960 16.824 1.00 89.25 121 GLY A N 1
ATOM 998 C CA . GLY A 1 121 ? -13.687 -0.984 16.958 1.00 89.25 121 GLY A CA 1
ATOM 999 C C . GLY A 1 121 ? -13.208 0.462 17.108 1.00 89.25 121 GLY A C 1
ATOM 1000 O O . GLY A 1 121 ? -14.016 1.380 17.026 1.00 89.25 121 GLY A O 1
ATOM 1001 N N . THR A 1 122 ? -11.908 0.693 17.306 1.00 88.69 122 THR A N 1
ATOM 1002 C CA . THR A 1 122 ? -11.307 2.035 17.391 1.00 88.69 122 THR A CA 1
ATOM 1003 C C . THR A 1 122 ? -10.048 2.139 16.535 1.00 88.69 122 THR A C 1
ATOM 1005 O O . THR A 1 122 ? -9.918 3.061 15.730 1.00 88.69 122 THR A O 1
ATOM 1008 N N . ASN A 1 123 ? -9.136 1.180 16.657 1.00 89.88 123 ASN A N 1
ATOM 1009 C CA . ASN A 1 123 ? -7.827 1.190 16.022 1.00 89.88 123 ASN A CA 1
ATOM 1010 C C . ASN A 1 123 ? -7.642 -0.013 15.104 1.00 89.88 123 ASN A C 1
ATOM 1012 O O . ASN A 1 123 ? -8.195 -1.094 15.321 1.00 89.88 123 ASN A O 1
ATOM 1016 N N . PHE A 1 124 ? -6.796 0.177 14.095 1.00 94.31 124 PHE A N 1
ATOM 1017 C CA . PHE A 1 124 ? -6.274 -0.914 13.288 1.00 94.31 124 PHE A CA 1
ATOM 1018 C C . PHE A 1 124 ? -4.901 -1.353 13.784 1.00 94.31 124 PHE A C 1
ATOM 1020 O O . PHE A 1 124 ? -4.037 -0.541 14.113 1.00 94.31 124 PHE A O 1
ATOM 1027 N N . SER A 1 125 ? -4.687 -2.660 13.753 1.00 95.06 125 SER A N 1
ATOM 1028 C CA . SER A 1 125 ? -3.380 -3.297 13.862 1.00 95.06 125 SER A CA 1
ATOM 1029 C C . SER A 1 125 ? -3.230 -4.337 12.754 1.00 95.06 125 SER A C 1
ATOM 1031 O O . SER A 1 125 ? -4.183 -4.633 12.029 1.00 95.06 125 SER A O 1
ATOM 1033 N N . TYR A 1 126 ? -2.030 -4.887 12.593 1.00 96.44 126 TYR A N 1
ATOM 1034 C CA . TYR A 1 126 ? -1.793 -5.966 11.643 1.00 96.44 126 TYR A CA 1
ATOM 1035 C C . TYR A 1 126 ? -0.858 -7.020 12.219 1.00 96.44 126 TYR A C 1
ATOM 1037 O O . TYR A 1 126 ? -0.013 -6.733 13.069 1.00 96.44 126 TYR A O 1
ATOM 1045 N N . ARG A 1 127 ? -0.992 -8.249 11.718 1.00 96.69 127 ARG A N 1
ATOM 1046 C CA . ARG A 1 127 ? -0.069 -9.351 12.007 1.00 96.69 127 ARG A CA 1
ATOM 1047 C C . ARG A 1 127 ? 0.356 -10.054 10.728 1.00 96.69 127 ARG A C 1
ATOM 1049 O O . ARG A 1 127 ? -0.455 -10.225 9.820 1.00 96.69 127 ARG A O 1
ATOM 1056 N N . THR A 1 128 ? 1.616 -10.470 10.676 1.00 97.00 128 THR A N 1
ATOM 1057 C CA . THR A 1 128 ? 2.158 -11.286 9.583 1.00 97.00 128 THR A CA 1
ATOM 1058 C C . THR A 1 128 ? 1.500 -12.661 9.569 1.00 97.00 128 THR A C 1
ATOM 1060 O O . THR A 1 128 ? 1.367 -13.298 10.615 1.00 97.00 128 THR A O 1
ATOM 1063 N N . CYS A 1 129 ? 1.102 -13.116 8.384 1.00 93.94 129 CYS A N 1
ATOM 1064 C CA . CYS A 1 129 ? 0.555 -14.448 8.153 1.00 93.94 129 CYS A CA 1
ATOM 1065 C C . CYS A 1 129 ? 1.550 -15.352 7.421 1.00 93.94 129 CYS A C 1
ATOM 1067 O O . CYS A 1 129 ? 1.737 -16.491 7.845 1.00 93.94 129 CYS A O 1
ATOM 1069 N N . MET A 1 130 ? 2.154 -14.85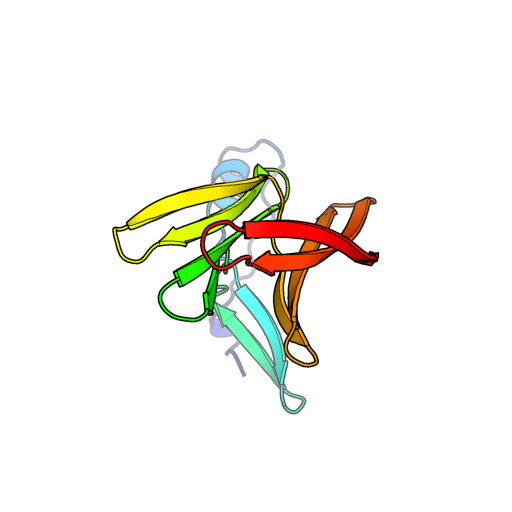6 6.335 1.00 80.75 130 MET A N 1
ATOM 1070 C CA . MET A 1 130 ? 3.118 -15.569 5.485 1.00 80.75 130 MET A CA 1
ATOM 1071 C C . MET A 1 130 ? 4.092 -14.593 4.850 1.00 80.75 130 MET A C 1
ATOM 1073 O O . MET A 1 130 ? 3.620 -13.495 4.482 1.00 80.75 130 MET A O 1
#